Protein AF-A0A357T2T6-F1 (afdb_monomer)

Mean predicted aligned error: 4.03 Å

Radius of gyration: 11.37 Å; Cα contacts (8 Å, |Δi|>4): 101; chains: 1; bounding box: 27×25×29 Å

Structure (mmCIF, N/CA/C/O backbone):
data_AF-A0A357T2T6-F1
#
_entry.id   AF-A0A357T2T6-F1
#
loop_
_atom_site.group_PDB
_atom_site.id
_atom_site.type_symbol
_atom_site.label_atom_id
_atom_site.label_alt_id
_atom_site.label_comp_id
_atom_site.label_asym_id
_atom_site.label_entity_id
_atom_site.label_seq_id
_atom_site.pdbx_PDB_ins_code
_atom_site.Cartn_x
_atom_site.Cartn_y
_atom_site.Cartn_z
_atom_site.occupancy
_atom_site.B_iso_or_equiv
_atom_site.auth_seq_id
_atom_site.auth_comp_id
_atom_site.auth_asym_id
_atom_site.auth_atom_id
_atom_site.pdbx_PDB_model_num
ATOM 1 N N . MET A 1 1 ? -5.453 6.577 13.377 1.00 52.88 1 MET A N 1
ATOM 2 C CA . MET A 1 1 ? -5.478 5.692 12.191 1.00 52.88 1 MET A CA 1
ATOM 3 C C . MET A 1 1 ? -6.657 4.729 12.305 1.00 52.88 1 MET A C 1
ATOM 5 O O . MET A 1 1 ? -6.874 4.180 13.382 1.00 52.88 1 MET A O 1
ATOM 9 N N . LYS A 1 2 ? -7.481 4.598 11.256 1.00 56.22 2 LYS A N 1
ATOM 10 C CA . LYS A 1 2 ? -8.665 3.716 11.252 1.00 56.22 2 LYS A CA 1
ATOM 11 C C . LYS A 1 2 ? -8.228 2.246 11.266 1.00 56.22 2 LYS A C 1
ATOM 13 O O . LYS A 1 2 ? -7.368 1.864 10.481 1.00 56.22 2 LYS A O 1
ATOM 18 N N . LYS A 1 3 ? -8.852 1.420 12.113 1.00 59.53 3 LYS A N 1
ATOM 19 C CA . LYS A 1 3 ? -8.736 -0.043 12.015 1.00 59.53 3 LYS A CA 1
ATOM 20 C C . LYS A 1 3 ? -9.385 -0.492 10.704 1.00 59.53 3 LYS A C 1
ATOM 22 O O . LYS A 1 3 ? -10.589 -0.316 10.533 1.00 59.53 3 LYS A O 1
ATOM 27 N N . THR A 1 4 ? -8.585 -1.047 9.805 1.00 75.06 4 THR A N 1
ATOM 28 C CA . THR A 1 4 ? -9.024 -1.571 8.505 1.00 75.06 4 THR A CA 1
ATOM 29 C C . THR A 1 4 ? -9.165 -3.085 8.599 1.00 75.06 4 THR A C 1
ATOM 31 O O . THR A 1 4 ? -8.368 -3.735 9.277 1.00 75.06 4 THR A O 1
ATOM 34 N N . SER A 1 5 ? -10.179 -3.667 7.953 1.00 88.50 5 SER A N 1
ATOM 35 C CA . SER A 1 5 ? -10.321 -5.128 7.946 1.00 88.50 5 SER A CA 1
ATOM 36 C C . SER A 1 5 ? -9.267 -5.768 7.034 1.00 88.50 5 SER A C 1
ATOM 38 O O . SER A 1 5 ? -8.967 -5.239 5.964 1.00 88.50 5 SER A O 1
ATOM 40 N N . LEU A 1 6 ? -8.723 -6.926 7.421 1.00 90.38 6 LEU A N 1
ATOM 41 C CA . LEU A 1 6 ? -7.719 -7.633 6.609 1.00 90.38 6 LEU A CA 1
ATOM 42 C C . LEU A 1 6 ? -8.247 -7.994 5.214 1.00 90.38 6 LEU A C 1
ATOM 44 O O . LEU A 1 6 ? -7.506 -7.915 4.241 1.00 90.38 6 LEU A O 1
ATOM 48 N N . ALA A 1 7 ? -9.536 -8.329 5.110 1.00 92.00 7 ALA A N 1
ATOM 49 C CA . ALA A 1 7 ? -10.183 -8.618 3.834 1.00 92.00 7 ALA A CA 1
ATOM 50 C C . ALA A 1 7 ? -10.236 -7.383 2.924 1.00 92.00 7 ALA A C 1
ATOM 52 O O . ALA A 1 7 ? -10.017 -7.485 1.721 1.00 92.00 7 ALA A O 1
ATOM 53 N N . GLU A 1 8 ? -10.495 -6.205 3.492 1.00 92.19 8 GLU A N 1
ATOM 54 C CA . GLU A 1 8 ? -10.507 -4.954 2.734 1.00 92.19 8 GLU A CA 1
ATOM 55 C C . GLU A 1 8 ? -9.108 -4.592 2.228 1.00 92.19 8 GLU A C 1
ATOM 57 O O . GLU A 1 8 ? -8.958 -4.135 1.093 1.00 92.19 8 GLU A O 1
ATOM 62 N N . LEU A 1 9 ? -8.092 -4.825 3.057 1.00 92.25 9 LEU A N 1
ATOM 63 C CA . LEU A 1 9 ? -6.698 -4.582 2.716 1.00 92.25 9 LEU A CA 1
ATOM 64 C C . LEU A 1 9 ? -6.252 -5.514 1.581 1.00 92.25 9 LEU A C 1
ATOM 66 O O . LEU A 1 9 ? -5.821 -5.026 0.538 1.00 92.25 9 LEU A O 1
ATOM 70 N N . PHE A 1 10 ? -6.496 -6.820 1.728 1.00 93.56 10 PHE A N 1
ATOM 71 C CA . PHE A 1 10 ? -6.249 -7.821 0.688 1.00 93.56 10 PHE A CA 1
ATOM 72 C C . PHE A 1 10 ? -6.942 -7.466 -0.630 1.00 93.56 10 PHE A C 1
ATOM 74 O O . PHE A 1 10 ? -6.290 -7.352 -1.657 1.00 93.56 10 PHE A O 1
ATOM 81 N N . LEU A 1 11 ? -8.256 -7.213 -0.618 1.00 93.75 11 LEU A N 1
ATOM 82 C CA . LEU A 1 11 ? -9.004 -6.909 -1.844 1.00 93.75 11 LEU A CA 1
ATOM 83 C C . LEU A 1 11 ? -8.510 -5.636 -2.540 1.00 93.75 11 LEU A C 1
ATOM 85 O O . LEU A 1 11 ? -8.552 -5.551 -3.767 1.00 93.75 11 LEU A O 1
ATOM 89 N N . THR A 1 12 ? -8.046 -4.650 -1.772 1.00 93.50 12 THR A N 1
ATOM 90 C CA . THR A 1 12 ? -7.511 -3.401 -2.326 1.00 93.50 12 THR A CA 1
ATOM 91 C C . THR A 1 12 ? -6.190 -3.657 -3.049 1.00 93.50 12 THR A C 1
ATOM 93 O O . THR A 1 12 ? -6.065 -3.297 -4.219 1.00 93.50 12 THR A O 1
ATOM 96 N N . PHE A 1 13 ? -5.233 -4.325 -2.399 1.00 92.50 13 PHE A N 1
ATOM 97 C CA . PHE A 1 13 ? -3.931 -4.624 -3.004 1.00 92.50 13 PHE A CA 1
ATOM 98 C C . PHE A 1 13 ? -4.017 -5.686 -4.106 1.00 92.50 13 PHE A C 1
ATOM 100 O O . PHE A 1 13 ? -3.395 -5.516 -5.151 1.00 92.50 13 PHE A O 1
ATOM 107 N N . PHE A 1 14 ? -4.893 -6.681 -3.964 1.00 92.38 14 PHE A N 1
ATOM 108 C CA . PHE A 1 14 ? -5.202 -7.653 -5.012 1.00 92.38 14 PHE A CA 1
ATOM 109 C C . PHE A 1 14 ? -5.753 -6.973 -6.269 1.00 92.38 14 PHE A C 1
ATOM 111 O O . PHE A 1 14 ? -5.308 -7.257 -7.378 1.00 92.38 14 PHE A O 1
ATOM 118 N N . LYS A 1 15 ? -6.687 -6.023 -6.118 1.00 91.06 15 LYS A N 1
ATOM 119 C CA . LYS A 1 15 ? -7.197 -5.222 -7.239 1.00 91.06 15 LYS A CA 1
ATOM 120 C C . LYS A 1 15 ? -6.072 -4.400 -7.870 1.00 91.06 15 LYS A C 1
ATOM 122 O O . LYS A 1 15 ? -5.923 -4.409 -9.086 1.00 91.06 15 LYS A O 1
ATOM 127 N N . ILE A 1 16 ? -5.262 -3.709 -7.073 1.00 91.25 16 ILE A N 1
ATOM 128 C CA . ILE A 1 16 ? -4.123 -2.943 -7.594 1.00 91.25 16 ILE A CA 1
ATOM 129 C C . ILE A 1 16 ? -3.194 -3.857 -8.410 1.00 91.25 16 ILE A C 1
ATOM 131 O O . ILE A 1 16 ? -2.879 -3.524 -9.549 1.00 91.25 16 ILE A O 1
ATOM 135 N N . GLY A 1 17 ? -2.826 -5.027 -7.883 1.00 88.56 17 GLY A N 1
ATOM 136 C CA . GLY A 1 17 ? -1.994 -6.014 -8.571 1.00 88.56 17 GLY A CA 1
ATOM 137 C C . GLY A 1 17 ? -2.625 -6.539 -9.863 1.00 88.56 17 GLY A C 1
ATOM 138 O O . GLY A 1 17 ? -1.989 -6.501 -10.914 1.00 88.56 17 GLY A O 1
ATOM 139 N N . ALA A 1 18 ? -3.895 -6.945 -9.816 1.00 87.94 18 ALA A N 1
ATOM 140 C CA . ALA A 1 18 ? -4.628 -7.490 -10.961 1.00 87.94 18 ALA A CA 1
ATOM 141 C C . ALA A 1 18 ? -4.813 -6.482 -12.109 1.00 87.94 18 ALA A C 1
ATOM 143 O O . ALA A 1 18 ? -4.902 -6.878 -13.270 1.00 87.94 18 ALA A O 1
ATOM 144 N N . PHE A 1 19 ? -4.869 -5.184 -11.795 1.00 83.81 19 PHE A N 1
ATOM 145 C CA . PHE A 1 19 ? -5.050 -4.109 -12.773 1.00 83.81 19 PHE A CA 1
ATOM 146 C C . PHE A 1 19 ? -3.756 -3.332 -13.083 1.00 83.81 19 PHE A C 1
ATOM 148 O O . PHE A 1 19 ? -3.807 -2.327 -13.793 1.00 83.81 19 PHE A O 1
ATOM 155 N N . THR A 1 20 ? -2.592 -3.789 -12.606 1.00 79.88 20 THR A N 1
ATOM 156 C CA . THR A 1 20 ? -1.298 -3.178 -12.941 1.00 79.88 20 THR A CA 1
ATOM 157 C C . THR A 1 20 ? -0.679 -3.865 -14.156 1.00 79.88 20 THR A C 1
ATOM 159 O O . THR A 1 20 ? -0.083 -4.934 -14.054 1.00 79.88 20 THR A O 1
ATOM 162 N N . PHE A 1 21 ? -0.739 -3.200 -15.308 1.00 72.94 21 PHE A N 1
ATOM 163 C CA . PHE A 1 21 ? 0.022 -3.564 -16.505 1.00 72.94 21 PHE A CA 1
ATOM 164 C C . PHE A 1 21 ? 1.100 -2.496 -16.735 1.00 72.94 21 PHE A C 1
ATOM 166 O O . PHE A 1 21 ? 0.770 -1.334 -16.953 1.00 72.94 21 PHE A O 1
ATOM 173 N N . GLY A 1 22 ? 2.386 -2.863 -16.643 1.00 68.94 22 GLY A N 1
ATOM 174 C CA . GLY A 1 22 ? 3.504 -1.910 -16.796 1.00 68.94 22 GLY A CA 1
ATOM 175 C C . GLY A 1 22 ? 4.562 -1.903 -15.682 1.00 68.94 22 GLY A C 1
ATOM 176 O O . GLY A 1 22 ? 5.426 -1.031 -15.674 1.00 68.94 22 GLY A O 1
ATOM 177 N N . GLY A 1 23 ? 4.535 -2.866 -14.753 1.00 72.00 23 GLY A N 1
ATOM 178 C CA . GLY A 1 23 ? 5.568 -3.038 -13.719 1.00 72.00 23 GLY A CA 1
ATOM 179 C C . GLY A 1 23 ? 5.376 -2.168 -12.468 1.00 72.00 23 GLY A C 1
ATOM 180 O O . GLY A 1 23 ? 4.345 -1.524 -12.286 1.00 72.00 23 GLY A O 1
ATOM 181 N N . GLY A 1 24 ? 6.377 -2.158 -11.577 1.00 69.56 24 GLY A N 1
ATOM 182 C CA . GLY A 1 24 ? 6.268 -1.550 -10.241 1.00 69.56 24 GLY A CA 1
ATOM 183 C C . GLY A 1 24 ? 5.949 -0.048 -10.234 1.00 69.56 24 GLY A C 1
ATOM 184 O O . GLY A 1 24 ? 5.210 0.410 -9.369 1.00 69.56 24 GLY A O 1
ATOM 185 N N . TYR A 1 25 ? 6.427 0.716 -11.221 1.00 73.31 25 TYR A N 1
ATOM 186 C CA . TYR A 1 25 ? 6.162 2.161 -11.313 1.00 73.31 25 TYR A CA 1
ATOM 187 C C . TYR A 1 25 ? 4.718 2.497 -11.704 1.00 73.31 25 TYR A C 1
ATOM 189 O O . TYR A 1 25 ? 4.189 3.508 -11.252 1.00 73.31 25 TYR A O 1
ATOM 197 N N . ALA A 1 26 ? 4.055 1.634 -12.479 1.00 83.25 26 ALA A N 1
ATOM 198 C CA . ALA A 1 26 ? 2.641 1.802 -12.818 1.00 83.25 26 ALA A CA 1
ATOM 199 C C . ALA A 1 26 ? 1.719 1.539 -11.612 1.00 83.25 26 ALA A C 1
ATOM 201 O O . ALA A 1 26 ? 0.605 2.058 -11.551 1.00 83.25 26 ALA A O 1
ATOM 202 N N . MET A 1 27 ? 2.196 0.768 -10.630 1.00 88.88 27 MET A N 1
ATOM 203 C CA . MET A 1 27 ? 1.433 0.403 -9.438 1.00 88.88 27 MET A CA 1
ATOM 204 C C . MET A 1 27 ? 1.328 1.557 -8.429 1.00 88.88 27 MET A C 1
ATOM 206 O O . MET A 1 27 ? 0.301 1.722 -7.781 1.00 88.88 27 MET A O 1
ATOM 210 N N . LEU A 1 28 ? 2.362 2.393 -8.316 1.00 89.56 28 LEU A N 1
ATOM 211 C CA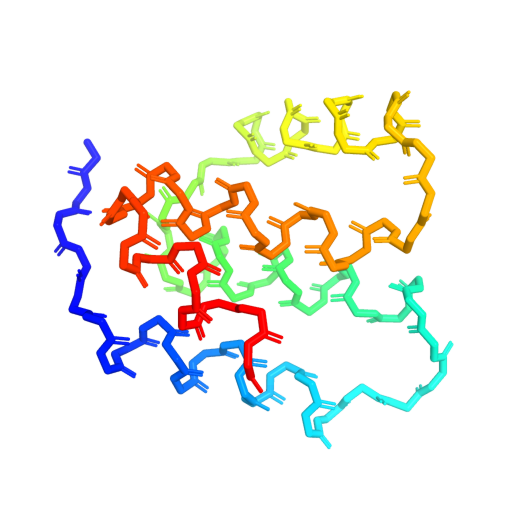 . LEU A 1 28 ? 2.422 3.517 -7.372 1.00 89.56 28 LEU A CA 1
ATOM 212 C C . LEU A 1 28 ? 1.253 4.509 -7.454 1.00 89.56 28 LEU A C 1
ATOM 214 O O . LEU A 1 28 ? 0.643 4.759 -6.415 1.00 89.56 28 LEU A O 1
ATOM 218 N N . PRO A 1 29 ? 0.885 5.055 -8.628 1.00 90.31 29 PRO A N 1
ATOM 219 C CA . PRO A 1 29 ? -0.259 5.960 -8.717 1.00 90.31 29 PRO A CA 1
ATOM 220 C C . PRO A 1 29 ? -1.586 5.264 -8.377 1.00 90.31 29 PRO A C 1
ATOM 222 O O . PRO A 1 29 ? -2.499 5.908 -7.858 1.00 90.31 29 PRO A O 1
ATOM 225 N N . LEU A 1 30 ? -1.702 3.950 -8.612 1.00 91.75 30 LEU A N 1
ATOM 226 C CA . LEU A 1 30 ? -2.868 3.165 -8.193 1.00 91.75 30 LEU A CA 1
ATOM 227 C C . LEU A 1 30 ? -2.910 2.994 -6.669 1.00 91.75 30 LEU A C 1
ATOM 229 O O . LEU A 1 30 ? -3.965 3.203 -6.072 1.00 91.75 30 LEU A O 1
ATOM 233 N N . ILE A 1 31 ? -1.768 2.691 -6.040 1.00 92.94 31 ILE A N 1
ATOM 234 C CA . ILE A 1 31 ? -1.638 2.633 -4.577 1.00 92.94 31 ILE A CA 1
ATOM 235 C C . ILE A 1 31 ? -1.984 3.995 -3.975 1.00 92.94 31 ILE A C 1
ATOM 237 O O . ILE A 1 31 ? -2.845 4.059 -3.105 1.00 92.94 31 ILE A O 1
ATOM 241 N N . GLN A 1 32 ? -1.392 5.089 -4.463 1.00 93.56 32 GLN A N 1
ATOM 242 C CA . GLN A 1 32 ? -1.678 6.440 -3.974 1.00 93.56 32 GLN A CA 1
ATOM 243 C C . GLN A 1 32 ? -3.171 6.758 -4.070 1.00 93.56 32 GLN A C 1
ATOM 245 O O . GLN A 1 32 ? -3.787 7.193 -3.099 1.00 93.56 32 GLN A O 1
ATOM 250 N N . ARG A 1 33 ? -3.787 6.492 -5.228 1.00 93.62 33 ARG A N 1
ATOM 251 C CA . ARG A 1 33 ? -5.218 6.724 -5.430 1.00 93.62 33 ARG A CA 1
ATOM 252 C C . ARG A 1 33 ? -6.065 5.937 -4.434 1.00 93.62 33 ARG A C 1
ATOM 254 O O . ARG A 1 33 ? -6.960 6.515 -3.823 1.00 93.62 33 ARG A O 1
ATOM 261 N N . GLU A 1 34 ? -5.840 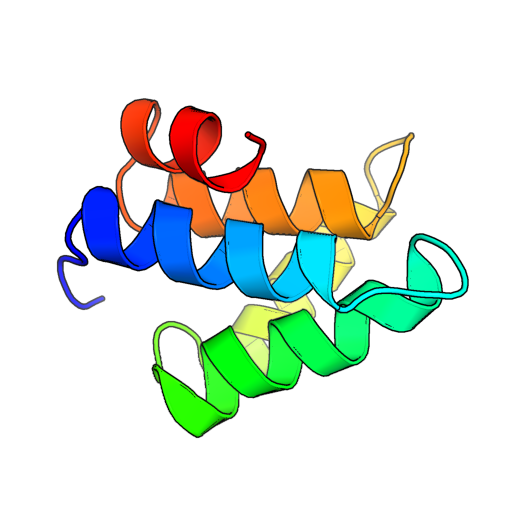4.637 -4.297 1.00 93.62 34 GLU A N 1
ATOM 262 C CA . GLU A 1 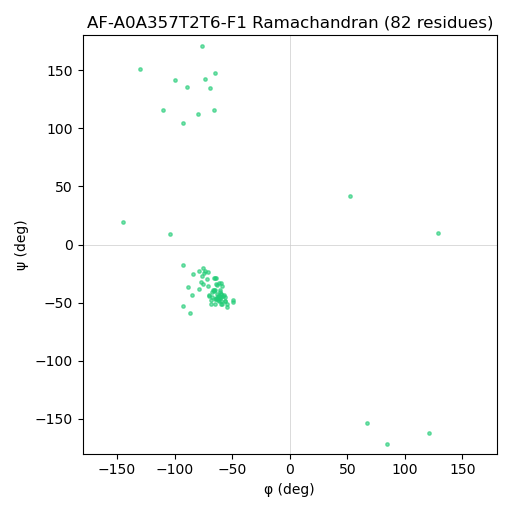34 ? -6.676 3.804 -3.430 1.00 93.62 34 GLU A CA 1
ATOM 263 C C . GLU A 1 34 ? -6.442 4.138 -1.952 1.00 93.62 34 GLU A C 1
ATOM 265 O O . GLU A 1 34 ? -7.395 4.329 -1.205 1.00 93.62 34 GLU A O 1
ATOM 270 N N . VAL A 1 35 ? -5.191 4.299 -1.530 1.00 93.38 35 VAL A N 1
ATOM 271 C CA . VAL A 1 35 ? -4.818 4.457 -0.120 1.00 93.38 35 VAL A CA 1
ATOM 272 C C . VAL A 1 35 ? -5.061 5.881 0.396 1.00 93.38 35 VAL A C 1
ATOM 274 O O . VAL A 1 35 ? -5.541 6.036 1.521 1.00 93.38 35 VAL A O 1
ATOM 277 N N . VAL A 1 36 ? -4.805 6.910 -0.420 1.00 94.75 36 VAL A N 1
ATOM 278 C CA . VAL A 1 36 ? -4.976 8.325 -0.040 1.00 94.75 36 VAL A CA 1
ATOM 279 C C . VAL A 1 36 ? -6.357 8.844 -0.430 1.00 94.75 36 VAL A C 1
ATOM 281 O O . VAL A 1 36 ? -7.096 9.340 0.418 1.00 94.75 36 VAL A O 1
ATOM 284 N N . ASN A 1 37 ? -6.759 8.692 -1.696 1.00 93.56 37 ASN A N 1
AT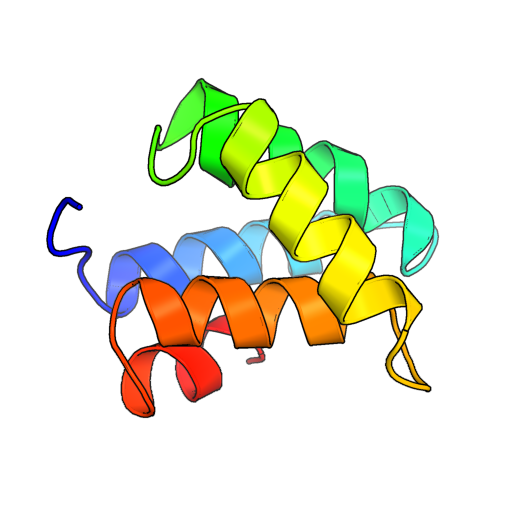OM 285 C CA . ASN A 1 37 ? -7.960 9.365 -2.208 1.00 93.56 37 ASN A CA 1
ATOM 286 C C . ASN A 1 37 ? -9.254 8.591 -1.917 1.00 93.56 37 ASN A C 1
ATOM 288 O O . ASN A 1 37 ? -10.260 9.191 -1.532 1.00 93.56 37 ASN A O 1
ATOM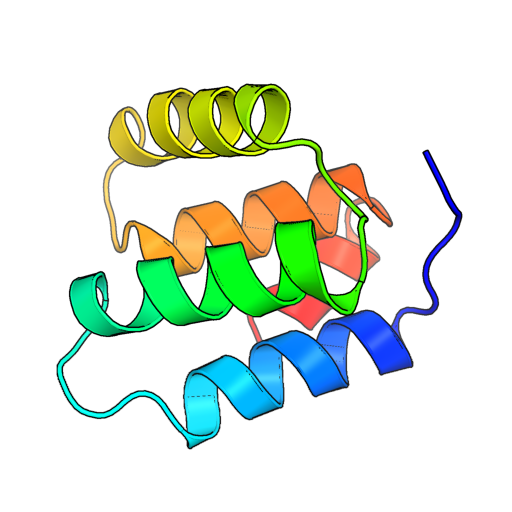 292 N N . VAL A 1 38 ? -9.246 7.265 -2.105 1.00 93.19 38 VAL A N 1
ATOM 293 C CA . VAL A 1 38 ? -10.448 6.421 -1.975 1.00 93.19 38 VAL A CA 1
ATOM 294 C C . VAL A 1 38 ? -10.662 5.983 -0.527 1.00 93.19 38 VAL A C 1
ATOM 296 O O . VAL A 1 38 ? -11.706 6.266 0.060 1.00 93.19 38 VAL A O 1
ATOM 299 N N . LYS A 1 39 ? -9.682 5.290 0.057 1.00 91.81 39 LYS A N 1
ATOM 300 C CA . LYS A 1 39 ? -9.764 4.706 1.401 1.00 91.81 39 LYS A CA 1
ATOM 301 C C . LYS A 1 39 ? -9.419 5.696 2.507 1.00 91.81 39 LYS A C 1
ATOM 303 O O . LYS A 1 39 ? -9.912 5.538 3.626 1.00 91.81 39 LYS A O 1
ATOM 308 N N . LYS A 1 40 ? -8.617 6.721 2.192 1.00 92.25 40 LYS A N 1
ATOM 309 C CA . LYS A 1 40 ? -8.137 7.732 3.149 1.00 92.25 40 LYS A CA 1
ATOM 310 C C . LYS A 1 40 ? -7.482 7.087 4.375 1.00 92.25 40 LYS A C 1
ATOM 312 O O . LYS A 1 40 ? -7.753 7.463 5.516 1.00 92.25 40 LYS A O 1
ATOM 317 N N . TRP A 1 41 ? -6.693 6.044 4.129 1.00 92.62 41 TRP A N 1
ATOM 318 C CA . TRP A 1 41 ? -5.907 5.355 5.149 1.00 92.62 41 TRP A CA 1
ATOM 319 C C . TRP A 1 41 ? -4.660 6.143 5.530 1.00 92.62 41 TRP A C 1
ATOM 321 O O . TRP A 1 41 ? -4.255 6.080 6.688 1.00 92.62 41 TRP A O 1
ATOM 331 N N . LEU A 1 42 ? -4.102 6.874 4.564 1.00 92.94 42 LEU A N 1
ATOM 332 C CA . LEU A 1 42 ? -2.940 7.747 4.702 1.00 92.94 42 LEU A CA 1
ATOM 333 C C . LEU A 1 42 ? -3.265 9.123 4.101 1.00 92.94 42 LEU A C 1
ATOM 335 O O . LEU A 1 42 ? -4.076 9.216 3.175 1.00 92.94 42 LEU A O 1
ATOM 339 N N . SER A 1 43 ? -2.644 10.179 4.619 1.00 93.50 43 SER A N 1
ATOM 340 C CA . SER A 1 43 ? -2.593 11.497 3.981 1.00 93.50 43 SER A CA 1
ATOM 341 C C . SER A 1 43 ? -1.591 11.517 2.816 1.00 93.50 43 SER A C 1
ATOM 343 O O . SER A 1 43 ? -0.833 10.566 2.616 1.00 93.50 43 SER A O 1
ATOM 345 N N . GLU A 1 44 ? -1.580 12.598 2.028 1.00 92.94 44 GLU A N 1
ATOM 346 C CA . GLU A 1 44 ? -0.557 12.784 0.987 1.00 92.94 44 GLU A CA 1
ATOM 347 C C . GLU A 1 44 ? 0.858 12.844 1.579 1.00 92.94 44 GLU A C 1
ATOM 349 O O . GLU A 1 44 ? 1.760 12.201 1.043 1.00 92.94 44 GLU A O 1
ATOM 354 N N . ASP A 1 45 ? 1.030 13.534 2.711 1.00 94.12 45 ASP A N 1
ATOM 355 C CA . ASP A 1 45 ? 2.315 13.625 3.414 1.00 94.12 45 ASP A CA 1
ATOM 356 C C . ASP A 1 45 ? 2.760 12.253 3.938 1.00 94.12 45 ASP A C 1
ATOM 358 O O . ASP A 1 45 ? 3.884 11.822 3.682 1.00 94.12 45 ASP A O 1
ATOM 362 N N . GLU A 1 46 ? 1.853 11.511 4.587 1.00 92.88 46 GLU A N 1
ATOM 363 C CA . GLU A 1 46 ? 2.153 10.169 5.094 1.00 92.88 46 GLU A CA 1
ATOM 364 C C . GLU A 1 46 ? 2.494 9.206 3.947 1.00 92.88 46 GLU A C 1
ATOM 366 O O . GLU A 1 46 ? 3.354 8.339 4.091 1.00 92.88 46 GLU A O 1
ATOM 371 N N . PHE A 1 47 ? 1.853 9.349 2.783 1.00 93.81 47 PHE A N 1
ATOM 372 C CA . PHE A 1 47 ? 2.222 8.579 1.599 1.00 93.81 47 PHE A CA 1
ATOM 373 C C . PHE A 1 47 ? 3.622 8.954 1.090 1.00 93.81 47 PHE A C 1
ATOM 375 O O . PHE A 1 47 ? 4.391 8.065 0.730 1.00 93.81 47 PHE A O 1
ATOM 382 N N . GLY A 1 48 ? 3.988 10.238 1.110 1.00 94.19 48 GLY A N 1
ATOM 383 C CA . GLY A 1 48 ? 5.344 10.700 0.806 1.00 94.19 48 GLY A CA 1
ATOM 384 C C . GLY A 1 48 ? 6.402 10.059 1.709 1.00 94.19 48 GLY A C 1
ATOM 385 O O . GLY A 1 48 ? 7.412 9.557 1.210 1.00 94.19 48 GLY A O 1
ATOM 386 N N . ASP A 1 49 ? 6.131 9.972 3.011 1.00 93.44 49 ASP A N 1
ATOM 387 C CA . ASP A 1 49 ? 7.012 9.308 3.979 1.00 93.44 49 ASP A CA 1
ATOM 388 C C . ASP A 1 49 ? 7.165 7.809 3.682 1.00 93.44 49 ASP A C 1
ATOM 390 O O . ASP A 1 49 ? 8.279 7.274 3.694 1.00 93.44 49 ASP A O 1
ATOM 394 N N . VAL A 1 50 ? 6.068 7.123 3.334 1.00 92.69 50 VAL A N 1
ATOM 395 C CA . VAL A 1 50 ? 6.109 5.722 2.880 1.00 92.69 50 VAL A CA 1
ATOM 396 C C . VAL A 1 50 ? 7.035 5.578 1.672 1.00 92.69 50 VAL A C 1
ATOM 398 O O . VAL A 1 50 ? 7.848 4.650 1.625 1.00 92.69 50 VAL A O 1
ATOM 401 N N . LEU A 1 51 ? 6.947 6.479 0.692 1.00 92.62 51 LEU A N 1
ATOM 402 C CA . LEU A 1 51 ? 7.812 6.442 -0.488 1.00 92.62 51 LEU A CA 1
ATOM 403 C C . LEU A 1 51 ? 9.276 6.705 -0.146 1.00 92.62 51 LEU A C 1
ATOM 405 O O . LEU A 1 51 ? 10.146 6.041 -0.704 1.00 92.62 51 LEU A O 1
ATOM 409 N N . ALA A 1 52 ? 9.563 7.632 0.764 1.00 92.50 52 ALA A N 1
ATOM 410 C CA . ALA A 1 52 ? 10.925 7.903 1.212 1.00 92.50 52 ALA A CA 1
ATOM 411 C C . ALA A 1 52 ? 11.551 6.662 1.869 1.00 92.50 52 ALA A C 1
ATOM 413 O O . ALA A 1 52 ? 12.659 6.253 1.515 1.00 92.50 52 ALA A O 1
ATOM 414 N N . VAL A 1 53 ? 10.806 6.001 2.760 1.00 91.81 53 VAL A N 1
ATOM 415 C CA . VAL A 1 53 ? 11.248 4.771 3.431 1.00 91.81 53 VAL A CA 1
ATOM 416 C C . VAL A 1 53 ? 11.436 3.639 2.422 1.00 91.81 53 VAL A C 1
ATOM 418 O O . VAL A 1 53 ? 12.458 2.956 2.424 1.00 91.81 53 VAL A O 1
ATOM 421 N N . THR A 1 54 ? 10.482 3.441 1.519 1.00 91.31 54 THR A N 1
ATOM 422 C CA . THR A 1 54 ? 10.477 2.275 0.621 1.00 91.31 54 THR A CA 1
ATOM 423 C C . THR A 1 54 ? 11.433 2.411 -0.560 1.00 91.31 54 THR A C 1
ATOM 425 O O . THR A 1 54 ? 11.894 1.388 -1.059 1.00 91.31 54 THR A O 1
ATOM 428 N N . GLN A 1 55 ? 11.808 3.637 -0.946 1.00 90.06 55 GLN A N 1
ATOM 429 C CA . GLN A 1 55 ? 12.910 3.900 -1.882 1.00 90.06 55 GLN A CA 1
ATOM 430 C C . GLN A 1 55 ? 14.293 3.708 -1.252 1.00 90.06 55 GLN A C 1
ATOM 432 O O . GLN A 1 55 ? 15.251 3.436 -1.972 1.00 90.06 55 GLN A O 1
ATOM 437 N N . SER A 1 56 ? 14.414 3.834 0.074 1.00 91.44 56 SER A N 1
ATOM 438 C CA . SER A 1 56 ? 15.675 3.553 0.775 1.00 91.44 56 SER A CA 1
ATOM 439 C C . SER A 1 56 ? 15.985 2.051 0.859 1.00 91.44 56 SER A C 1
ATOM 441 O O . SER A 1 56 ? 17.146 1.661 0.980 1.00 91.44 56 SER A O 1
ATOM 443 N N . ALA A 1 57 ? 14.955 1.204 0.759 1.00 87.94 57 ALA A N 1
ATOM 444 C CA . ALA A 1 57 ? 15.081 -0.246 0.785 1.00 87.94 57 ALA A CA 1
ATOM 445 C C . ALA A 1 57 ? 15.305 -0.817 -0.631 1.00 87.94 57 ALA A C 1
ATOM 447 O O . ALA A 1 57 ? 14.587 -0.443 -1.562 1.00 87.94 57 ALA A O 1
ATOM 448 N N . PRO A 1 58 ? 16.245 -1.764 -0.822 1.00 85.00 58 PRO A N 1
ATOM 449 C CA . PRO A 1 58 ? 16.407 -2.442 -2.103 1.00 85.00 58 PRO A CA 1
ATOM 450 C C . PRO A 1 58 ? 15.166 -3.284 -2.442 1.00 85.00 58 PRO A C 1
ATOM 452 O O . PRO A 1 58 ? 14.519 -3.850 -1.559 1.00 85.00 58 PRO A O 1
ATOM 455 N N . GLY A 1 59 ? 14.848 -3.399 -3.733 1.00 85.19 59 GLY A N 1
ATOM 456 C CA . GLY A 1 59 ? 13.761 -4.246 -4.231 1.00 85.19 59 GLY A CA 1
ATOM 457 C C . GLY A 1 59 ? 12.690 -3.486 -5.009 1.00 85.19 59 GLY A C 1
ATOM 458 O O . GLY A 1 59 ? 12.912 -2.387 -5.516 1.00 85.19 59 GLY A O 1
ATOM 459 N N . ALA A 1 60 ? 11.522 -4.110 -5.154 1.00 87.81 60 ALA A N 1
ATOM 460 C CA . ALA A 1 60 ? 10.412 -3.535 -5.900 1.00 87.81 60 ALA A CA 1
ATOM 461 C C . ALA A 1 60 ? 9.679 -2.496 -5.043 1.00 87.81 60 ALA A C 1
ATOM 463 O O . ALA A 1 60 ? 8.999 -2.853 -4.082 1.00 87.81 60 ALA A O 1
ATOM 464 N N . LEU A 1 61 ? 9.778 -1.222 -5.434 1.00 89.06 61 LEU A N 1
ATOM 465 C CA . LEU A 1 61 ? 9.208 -0.093 -4.694 1.00 89.06 61 LEU A CA 1
ATOM 466 C C . LEU A 1 61 ? 7.740 -0.326 -4.303 1.00 89.06 61 LEU A C 1
ATOM 468 O O . LEU A 1 61 ? 7.398 -0.231 -3.133 1.00 89.06 61 LEU A O 1
ATOM 472 N N . ALA A 1 62 ? 6.894 -0.734 -5.252 1.00 88.81 62 ALA A N 1
ATOM 473 C CA . ALA A 1 62 ? 5.475 -0.979 -4.995 1.00 88.81 62 ALA A CA 1
ATOM 474 C C . ALA A 1 62 ? 5.203 -2.132 -4.013 1.00 88.81 62 ALA A C 1
ATOM 476 O O . ALA A 1 62 ? 4.263 -2.055 -3.222 1.00 88.81 62 ALA A O 1
ATOM 477 N N . VAL A 1 63 ? 6.033 -3.179 -4.028 1.00 90.00 63 VAL A N 1
ATOM 478 C CA . VAL A 1 63 ? 5.926 -4.306 -3.088 1.00 90.00 63 VAL A CA 1
ATOM 479 C C . VAL A 1 63 ? 6.296 -3.827 -1.687 1.00 90.00 63 VAL A C 1
ATOM 481 O O . VAL A 1 63 ? 5.530 -4.025 -0.748 1.00 90.00 63 VAL A O 1
ATOM 484 N N . ASN A 1 64 ? 7.417 -3.110 -1.565 1.00 92.69 64 ASN A N 1
ATOM 485 C CA . ASN A 1 64 ? 7.866 -2.530 -0.302 1.00 92.69 64 ASN A CA 1
ATOM 486 C C . ASN A 1 64 ? 6.823 -1.548 0.263 1.00 92.69 64 ASN A C 1
ATOM 488 O O . ASN A 1 64 ? 6.509 -1.609 1.451 1.00 92.69 64 ASN A O 1
ATOM 492 N N . SER A 1 65 ? 6.227 -0.694 -0.579 1.00 92.44 65 SER A N 1
ATOM 493 C CA . SER A 1 65 ? 5.124 0.190 -0.184 1.00 92.44 65 SER A CA 1
ATOM 494 C C . SER A 1 65 ? 3.899 -0.588 0.283 1.00 92.44 65 SER A C 1
ATOM 496 O O . SER A 1 65 ? 3.351 -0.258 1.329 1.00 92.44 65 SER A O 1
ATOM 498 N N . SER A 1 66 ? 3.495 -1.647 -0.420 1.00 92.38 66 SER A N 1
ATOM 499 C CA . SER A 1 66 ? 2.332 -2.459 -0.033 1.00 92.38 66 SER A CA 1
ATOM 500 C C . SER A 1 66 ? 2.538 -3.127 1.329 1.00 92.38 66 SER A C 1
ATOM 502 O O . SER A 1 66 ? 1.689 -3.006 2.211 1.00 92.38 66 SER A O 1
ATOM 504 N N . VAL A 1 67 ? 3.711 -3.732 1.551 1.00 93.50 67 VAL A N 1
ATOM 505 C CA . VAL A 1 67 ? 4.098 -4.341 2.835 1.00 93.50 67 VAL A CA 1
ATOM 506 C C . VAL A 1 67 ? 4.089 -3.309 3.961 1.00 93.50 67 VAL A C 1
ATOM 508 O O . VAL A 1 67 ? 3.500 -3.554 5.013 1.00 93.50 67 VAL A O 1
ATOM 511 N N . PHE A 1 68 ? 4.716 -2.150 3.751 1.00 93.44 68 PHE A N 1
ATOM 512 C CA . PHE A 1 68 ? 4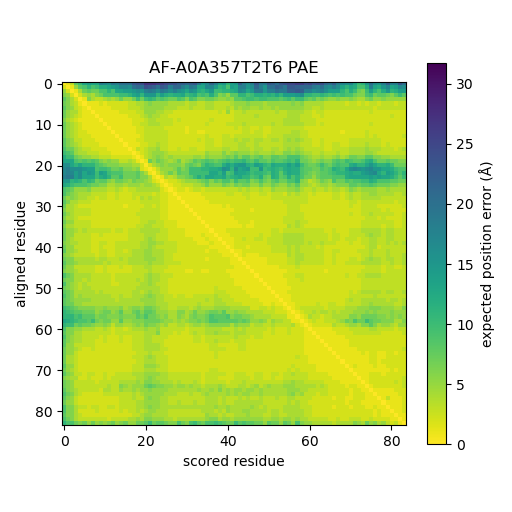.838 -1.117 4.778 1.00 93.44 68 PHE A CA 1
ATOM 513 C C . PHE A 1 68 ? 3.484 -0.477 5.123 1.00 93.44 68 PHE A C 1
ATOM 515 O O . PHE A 1 68 ? 3.163 -0.293 6.296 1.00 93.44 68 PHE A O 1
ATOM 522 N N . ILE A 1 69 ? 2.642 -0.217 4.118 1.00 93.31 69 ILE A N 1
ATOM 523 C CA . ILE A 1 69 ? 1.272 0.276 4.315 1.00 93.31 69 ILE A CA 1
ATOM 524 C C . ILE A 1 69 ? 0.433 -0.770 5.060 1.00 93.31 69 ILE A C 1
ATOM 526 O O . ILE A 1 69 ? -0.233 -0.440 6.041 1.00 93.31 69 ILE A O 1
ATOM 530 N N . GLY A 1 70 ? 0.495 -2.038 4.645 1.00 92.62 70 GLY A N 1
ATOM 531 C CA . GLY A 1 70 ? -0.191 -3.140 5.319 1.00 92.62 70 GLY A CA 1
ATOM 532 C C . GLY A 1 70 ? 0.230 -3.281 6.780 1.00 92.62 70 GLY A C 1
ATOM 533 O O . GLY A 1 70 ? -0.621 -3.395 7.667 1.00 92.62 70 GLY A O 1
ATOM 534 N N . TYR A 1 71 ? 1.536 -3.193 7.040 1.00 93.12 71 TYR A N 1
ATOM 535 C CA . TYR A 1 71 ? 2.099 -3.221 8.384 1.00 93.12 71 TYR A CA 1
ATOM 536 C C . TYR A 1 71 ? 1.584 -2.070 9.255 1.00 93.12 71 TYR A C 1
ATOM 538 O O . TYR A 1 71 ? 1.137 -2.299 10.377 1.00 93.12 71 TYR A O 1
ATOM 546 N N . ASN A 1 72 ? 1.566 -0.844 8.731 1.00 90.38 72 ASN A N 1
ATOM 547 C CA . ASN A 1 72 ? 1.084 0.322 9.472 1.00 90.38 72 ASN A CA 1
ATOM 548 C C . ASN A 1 72 ? -0.420 0.262 9.786 1.00 90.38 72 ASN A C 1
ATOM 550 O O . ASN A 1 72 ? -0.862 0.817 10.791 1.00 90.38 72 ASN A O 1
ATOM 554 N N . LEU A 1 73 ? -1.218 -0.414 8.953 1.00 90.50 73 LEU A N 1
ATOM 555 C CA . LEU A 1 73 ? -2.671 -0.491 9.130 1.00 90.50 73 L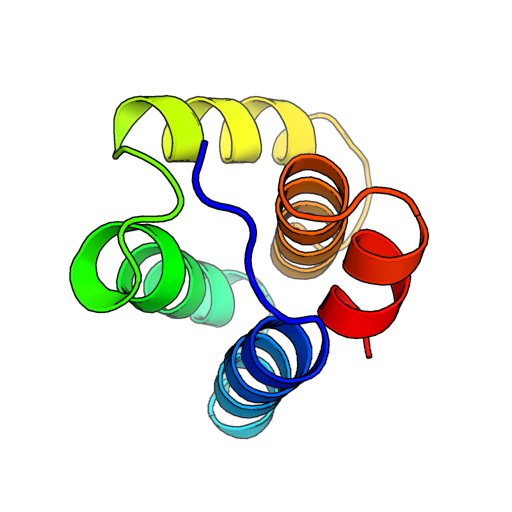EU A CA 1
ATOM 556 C C . LEU A 1 73 ? -3.130 -1.644 10.026 1.00 90.50 73 LEU A C 1
ATOM 558 O O . LEU A 1 73 ? -4.107 -1.484 10.760 1.00 90.50 73 LEU A O 1
ATOM 562 N N . ALA A 1 74 ? -2.471 -2.804 9.958 1.00 90.62 74 ALA A N 1
ATOM 563 C CA . ALA A 1 74 ? -2.907 -4.002 10.683 1.00 90.62 74 ALA A CA 1
ATOM 564 C C . ALA A 1 74 ? -1.756 -4.889 11.201 1.00 90.62 74 ALA A C 1
ATOM 566 O O . ALA A 1 74 ? -1.974 -6.060 11.515 1.00 90.62 74 ALA A O 1
ATOM 567 N N . GLY A 1 75 ? -0.540 -4.350 11.322 1.00 90.75 75 GLY A N 1
ATOM 568 C CA . GLY A 1 75 ? 0.637 -5.067 11.815 1.00 90.75 75 GLY A CA 1
ATOM 569 C C . GLY A 1 75 ? 1.093 -6.186 10.877 1.00 90.75 75 GLY A C 1
ATOM 570 O O . GLY A 1 75 ? 0.837 -6.160 9.675 1.00 90.75 75 GLY A O 1
ATOM 571 N N . LEU A 1 76 ? 1.751 -7.207 11.434 1.00 92.12 76 LEU A N 1
ATOM 572 C CA . LEU A 1 76 ? 2.227 -8.386 10.693 1.00 92.12 76 LEU A CA 1
ATOM 573 C C . LEU A 1 76 ? 1.157 -9.028 9.784 1.00 92.12 76 LEU A C 1
ATOM 575 O O . LEU A 1 76 ? 1.454 -9.229 8.608 1.00 92.12 76 LEU A O 1
ATOM 579 N N . PRO A 1 77 ? -0.086 -9.282 10.247 1.00 90.38 77 PRO A N 1
ATOM 580 C CA . PRO A 1 77 ? -1.137 -9.812 9.377 1.00 90.38 77 PRO A CA 1
ATOM 581 C C . PRO A 1 77 ? -1.460 -8.887 8.202 1.00 90.38 77 PRO A C 1
ATOM 583 O O . PRO A 1 77 ? -1.666 -9.361 7.089 1.00 90.38 77 PRO A O 1
ATOM 586 N N . GLY A 1 78 ? -1.468 -7.572 8.438 1.00 91.31 78 GLY A N 1
ATOM 587 C CA . GLY A 1 78 ? -1.661 -6.562 7.402 1.00 91.31 78 GLY A CA 1
ATOM 588 C C . GLY A 1 78 ? -0.562 -6.590 6.346 1.00 91.31 78 GLY A C 1
ATOM 589 O O . GLY A 1 78 ? -0.856 -6.569 5.157 1.00 91.31 78 GLY A O 1
ATOM 590 N N . ALA A 1 79 ? 0.695 -6.703 6.773 1.00 92.25 79 ALA A N 1
ATOM 591 C CA . ALA A 1 79 ? 1.842 -6.808 5.878 1.00 92.25 79 ALA A CA 1
ATOM 592 C C . ALA A 1 79 ? 1.750 -8.042 4.966 1.00 92.25 79 ALA A C 1
ATOM 594 O O . ALA A 1 79 ? 2.005 -7.947 3.767 1.00 92.25 79 ALA A O 1
ATOM 595 N N . THR A 1 80 ? 1.346 -9.190 5.521 1.00 92.88 80 THR A N 1
ATOM 596 C CA . THR A 1 80 ? 1.198 -10.433 4.755 1.00 92.88 80 THR A CA 1
ATOM 597 C C . THR A 1 80 ? 0.057 -10.348 3.748 1.00 92.88 80 THR A C 1
ATOM 599 O O . THR A 1 80 ? 0.238 -10.734 2.603 1.00 92.88 80 THR A O 1
ATOM 602 N N . VAL A 1 81 ? -1.111 -9.825 4.128 1.00 93.31 81 VAL A N 1
ATOM 603 C CA . VAL A 1 81 ? -2.240 -9.742 3.184 1.00 93.31 81 VAL A CA 1
ATOM 604 C C . VAL A 1 81 ? -2.086 -8.626 2.151 1.00 93.31 81 VAL A C 1
ATOM 606 O O . VAL A 1 81 ? -2.739 -8.679 1.121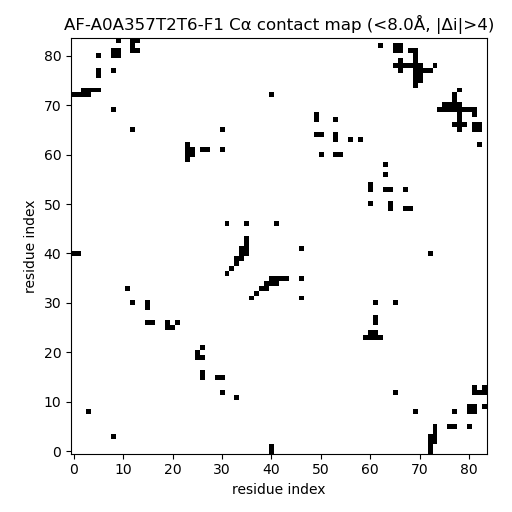 1.00 93.31 81 VAL A O 1
ATOM 609 N N . ALA A 1 82 ? -1.255 -7.615 2.407 1.00 90.94 82 ALA A N 1
ATOM 610 C CA . ALA A 1 82 ? -0.988 -6.549 1.441 1.00 90.94 82 ALA A CA 1
ATOM 611 C C . ALA A 1 82 ? -0.049 -6.976 0.310 1.00 90.94 82 ALA A C 1
ATOM 613 O O . ALA A 1 82 ? -0.063 -6.369 -0.756 1.00 90.94 82 ALA A O 1
ATOM 614 N N . VAL A 1 83 ? 0.823 -7.955 0.574 1.00 89.12 83 VAL A N 1
ATOM 615 C CA . VAL A 1 83 ? 1.837 -8.415 -0.385 1.00 89.12 83 VAL A CA 1
ATOM 616 C C . VAL A 1 83 ? 1.368 -9.593 -1.242 1.00 89.12 83 VAL A C 1
ATOM 618 O O . VAL A 1 83 ? 1.989 -9.880 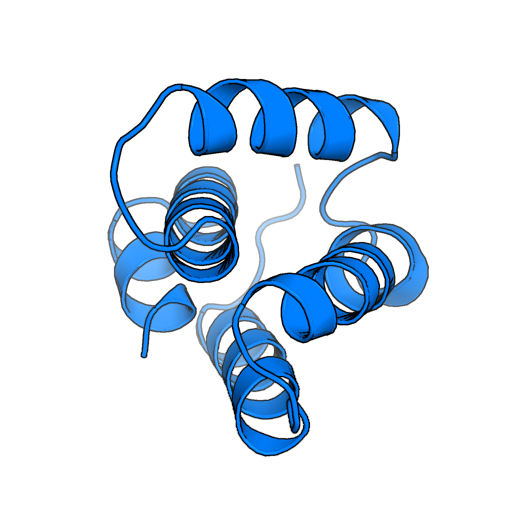-2.263 1.00 89.12 83 VAL A O 1
ATOM 621 N N . LEU A 1 84 ? 0.306 -10.277 -0.808 1.00 84.19 84 LEU A N 1
ATOM 622 C CA . LEU A 1 84 ? -0.343 -11.387 -1.512 1.00 84.19 84 LEU A CA 1
ATOM 623 C C . LEU A 1 84 ? -1.316 -10.875 -2.579 1.00 84.19 84 LEU A C 1
ATOM 625 O O . LEU A 1 84 ? -1.342 -11.495 -3.664 1.00 84.19 84 LEU A O 1
#

pLDDT: mean 88.56, std 8.42, range [52.88, 94.75]

Secondary structure (DSSP, 8-state):
-----HHHHHHHHHHHHHT--S-HHHHHHHHHIIIIIIS-SS-HHHHHHHHHHHHHSSS-HHHHHHHHHHHHHHHHHHHHHHH-

Solvent-accessible surface area (backbone atoms only — not comparable to full-atom values): 4553 Å² total; per-residue (Å²): 129,75,87,61,56,63,67,60,46,24,56,51,38,43,48,46,58,77,72,46,79,75,56,52,77,54,32,42,64,49,49,47,43,45,39,35,71,70,66,55,72,39,53,72,67,56,47,51,52,46,50,57,56,24,66,72,44,91,75,57,47,39,55,43,38,30,27,52,53,18,29,76,51,51,36,73,66,20,21,54,38,25,66,97

Sequence (84 aa):
MKKTSLAELFLTFFKIGAFTFGGGYAMLPLIQREVVNVKKWLSEDEFGDVLAVTQSAPGALAVNSSVFIGYNLAGLPGATVAVL

Foldseek 3Di:
DDQDDLVRLLVLLVVLVVPDDDFLVSSLVSCCCCCCPNVNVDHPVRSVVLQVVLVVDDDRSNLSSQLVSLCVRPRPSRSVSSND